Protein AF-A0A2D1VMH9-F1 (afdb_monomer_lite)

InterPro domains:
  IPR007120 DNA-directed RNA polymerase, subunit 2, hybrid-binding domain [PF00562] (3-62)
  IPR015712 DNA-directed RNA polymerase, subunit 2 [PTHR20856] (4-72)
  IPR037033 DNA-directed RNA polymerase, subunit 2, hybrid-binding domain superfamily [G3DSA:2.40.270.10] (1-70)

Secondary structure (DSSP, 8-state):
---TTSEE--B-TTT-PBPSS-EE---------S--HHHH----SS--B-TTT-PBPBSGGGTPBPP--TT-

Structure (mmCIF, N/CA/C/O backbone):
data_AF-A0A2D1VMH9-F1
#
_entry.id   AF-A0A2D1VMH9-F1
#
loop_
_atom_site.group_PDB
_atom_site.id
_atom_site.type_symbol
_atom_site.label_atom_id
_atom_site.label_alt_id
_atom_site.label_comp_id
_atom_site.label_asym_id
_atom_site.label_entity_id
_atom_site.label_seq_id
_atom_site.pdbx_PDB_ins_code
_atom_site.Cartn_x
_atom_site.Cartn_y
_atom_site.Cartn_z
_atom_site.occupancy
_atom_site.B_iso_or_equiv
_atom_site.auth_seq_id
_atom_site.auth_comp_id
_atom_site.auth_asym_id
_atom_site.auth_atom_id
_atom_site.pdbx_PDB_model_num
ATOM 1 N N . MET A 1 1 ? -23.587 -6.975 23.854 1.00 63.94 1 MET A N 1
ATOM 2 C CA . MET A 1 1 ? -22.125 -7.192 23.712 1.00 63.94 1 MET A CA 1
ATOM 3 C C . MET A 1 1 ? -21.415 -5.937 23.190 1.00 63.94 1 MET A C 1
ATOM 5 O O . MET A 1 1 ? -20.216 -5.816 23.396 1.00 63.94 1 MET A O 1
ATOM 9 N N . ILE A 1 2 ? -22.142 -5.002 22.564 1.00 75.88 2 ILE A N 1
ATOM 10 C CA . ILE A 1 2 ? -21.692 -3.646 22.215 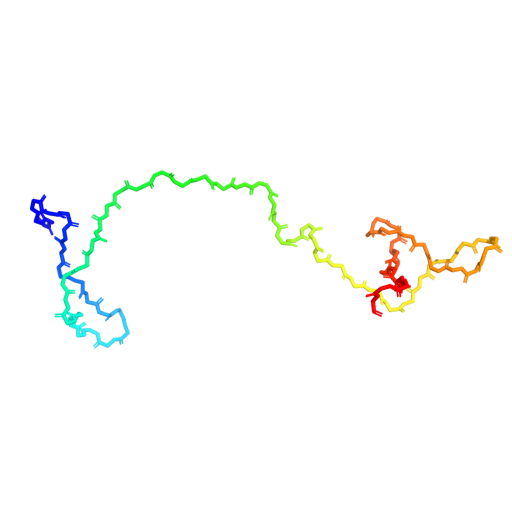1.00 75.88 2 ILE A CA 1
ATOM 11 C C . ILE A 1 2 ? -22.743 -2.687 22.795 1.00 75.88 2 ILE A C 1
ATOM 13 O O . ILE A 1 2 ? -23.930 -3.029 22.743 1.00 75.88 2 ILE A O 1
ATOM 17 N N . ASP A 1 3 ? -22.308 -1.578 23.391 1.00 82.00 3 ASP A N 1
ATOM 18 C CA . ASP A 1 3 ? -23.182 -0.563 23.993 1.00 82.00 3 ASP A CA 1
ATOM 19 C C . ASP A 1 3 ? -23.931 0.243 22.913 1.00 82.00 3 ASP A C 1
ATOM 21 O O . ASP A 1 3 ? -23.599 0.184 21.726 1.00 82.00 3 ASP A O 1
ATOM 25 N N . GLU A 1 4 ? -24.964 0.999 23.300 1.00 87.25 4 GLU A N 1
ATOM 26 C CA . GLU A 1 4 ? -25.786 1.796 22.367 1.00 87.25 4 GLU A CA 1
ATOM 27 C C . GLU A 1 4 ? -24.973 2.838 21.575 1.00 87.25 4 GLU A C 1
ATOM 29 O O . GLU A 1 4 ? -25.369 3.232 20.479 1.00 87.25 4 GLU A O 1
ATOM 34 N N . ASP A 1 5 ? -23.810 3.249 22.091 1.00 90.81 5 ASP A N 1
ATOM 35 C CA . ASP A 1 5 ? -22.877 4.169 21.432 1.00 90.81 5 ASP A CA 1
ATOM 36 C C . ASP A 1 5 ? -21.918 3.474 20.441 1.00 90.81 5 ASP A C 1
ATOM 38 O O . ASP A 1 5 ? -21.026 4.115 19.875 1.00 90.81 5 ASP A O 1
ATOM 42 N N . GLY A 1 6 ? -22.090 2.167 20.218 1.00 91.88 6 GLY A N 1
ATOM 43 C CA . GLY A 1 6 ? -21.283 1.375 19.294 1.00 91.88 6 GLY A CA 1
ATOM 44 C C . GLY A 1 6 ? -19.891 1.028 19.825 1.00 91.88 6 GLY A C 1
ATOM 45 O O . GLY A 1 6 ? -19.024 0.640 19.034 1.00 91.88 6 GLY A O 1
ATOM 46 N N . LYS A 1 7 ? -19.642 1.179 21.133 1.00 94.81 7 LYS A N 1
ATOM 47 C CA . LYS A 1 7 ? -18.351 0.861 21.755 1.00 94.81 7 LYS A CA 1
ATOM 48 C C . LYS A 1 7 ? -18.397 -0.402 22.607 1.00 94.81 7 LYS A C 1
ATOM 50 O O . LYS A 1 7 ? -19.449 -0.868 23.038 1.00 94.81 7 LYS A O 1
ATOM 55 N N . THR A 1 8 ? -17.223 -0.993 22.817 1.00 94.50 8 THR A N 1
ATOM 56 C CA . THR A 1 8 ? -17.039 -2.159 23.689 1.00 94.50 8 THR A CA 1
ATOM 57 C C . THR A 1 8 ? -15.614 -2.211 24.249 1.00 94.50 8 THR A C 1
ATOM 59 O O . THR A 1 8 ? -14.700 -1.579 23.710 1.00 94.50 8 THR A O 1
ATOM 62 N N . VAL A 1 9 ? -15.407 -2.950 25.342 1.00 94.56 9 VAL A N 1
ATOM 63 C CA . VAL A 1 9 ? -14.069 -3.196 25.904 1.00 94.56 9 VAL A CA 1
ATOM 64 C C . VAL A 1 9 ? -13.375 -4.262 25.060 1.00 94.56 9 VAL A C 1
ATOM 66 O O . VAL A 1 9 ? -13.837 -5.400 24.982 1.00 94.56 9 VAL A O 1
ATOM 69 N N . LEU A 1 10 ? -12.261 -3.896 24.427 1.00 95.00 10 LEU A N 1
ATOM 70 C CA . LEU A 1 10 ? -11.390 -4.833 23.720 1.00 95.00 10 LEU A CA 1
ATOM 71 C C . LEU A 1 10 ? -10.181 -5.195 24.590 1.00 95.00 10 LEU A C 1
ATOM 73 O O . LEU A 1 10 ? -9.750 -4.409 25.435 1.00 95.00 10 LEU A O 1
ATOM 77 N N . PHE A 1 11 ? -9.625 -6.376 24.342 1.00 96.00 11 PHE A N 1
ATOM 78 C CA . PHE A 1 11 ? -8.424 -6.882 25.001 1.00 96.00 11 PHE A CA 1
ATOM 79 C C . PHE A 1 11 ? -7.290 -6.986 23.983 1.00 96.00 11 PHE A C 1
ATOM 81 O O . PHE A 1 11 ? -7.518 -7.373 22.833 1.00 96.00 11 PHE A O 1
ATOM 88 N N . ASP A 1 12 ? -6.073 -6.641 24.395 1.00 96.38 12 ASP A N 1
ATOM 89 C CA . ASP A 1 12 ? -4.885 -6.800 23.563 1.00 96.38 12 ASP A CA 1
ATOM 90 C C . ASP A 1 12 ? -4.579 -8.290 23.363 1.00 96.38 12 ASP A C 1
ATOM 92 O O . ASP A 1 12 ? -4.283 -9.018 24.308 1.00 96.38 12 ASP A O 1
ATOM 96 N N . GLY A 1 13 ? -4.597 -8.745 22.109 1.00 95.62 13 GLY A N 1
ATOM 97 C CA . GLY A 1 13 ? -4.334 -10.140 21.751 1.00 95.62 13 GL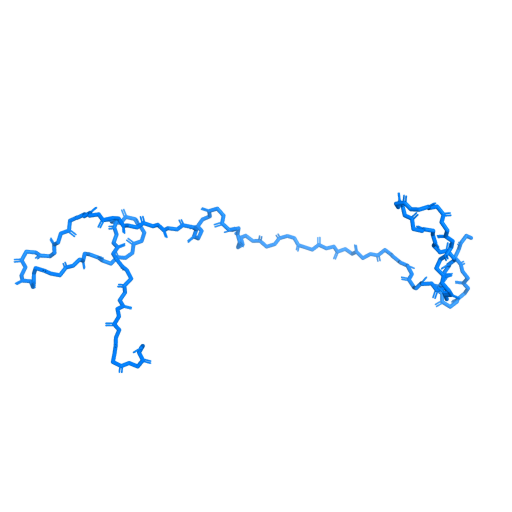Y A CA 1
ATOM 98 C C . GLY A 1 13 ? -2.903 -10.622 22.024 1.00 95.62 13 GLY A C 1
ATOM 99 O O . GLY A 1 13 ? -2.647 -11.817 21.902 1.00 95.62 13 GLY A O 1
ATOM 100 N N . ARG A 1 14 ? -1.961 -9.730 22.365 1.00 97.00 14 ARG A N 1
ATOM 101 C CA . ARG A 1 14 ? -0.583 -10.101 22.733 1.00 97.00 14 ARG A CA 1
ATOM 102 C C . ARG A 1 14 ? -0.391 -10.278 24.237 1.00 97.00 14 ARG A C 1
ATOM 104 O O . ARG A 1 14 ? 0.319 -11.196 24.635 1.00 97.00 14 ARG A O 1
ATOM 111 N N . SER A 1 15 ? -0.971 -9.395 25.048 1.00 96.19 15 SER A N 1
ATOM 112 C CA . SER A 1 15 ? -0.779 -9.367 26.508 1.00 96.19 15 SER A CA 1
ATOM 113 C C . SER A 1 15 ? -1.967 -9.913 27.304 1.00 96.19 15 SER A C 1
ATOM 115 O O . SER A 1 15 ? -1.772 -10.427 28.399 1.00 96.19 15 SER A O 1
ATOM 117 N N . GLY A 1 16 ? -3.183 -9.838 26.759 1.00 95.06 16 GLY A N 1
ATOM 118 C CA . GLY A 1 16 ? -4.426 -10.202 27.441 1.00 95.06 16 GLY A CA 1
ATOM 119 C C . GLY A 1 16 ? -5.037 -9.082 28.289 1.00 95.06 16 GLY A C 1
ATOM 120 O O . GLY A 1 16 ? -6.123 -9.272 28.829 1.00 95.06 16 GLY A O 1
ATOM 121 N N . GLU A 1 17 ? -4.390 -7.919 28.389 1.00 97.00 17 GLU A N 1
ATOM 122 C CA . GLU A 1 17 ? -4.884 -6.776 29.165 1.00 97.00 17 GLU A CA 1
ATOM 123 C C . GLU A 1 17 ? -5.965 -5.983 28.398 1.00 97.00 17 GLU A C 1
ATOM 125 O O . GLU A 1 17 ? -5.913 -5.898 27.163 1.00 97.00 17 GLU A O 1
ATOM 130 N N . PRO A 1 18 ? -6.955 -5.380 29.086 1.00 96.50 18 PRO A N 1
ATOM 131 C CA . PRO A 1 18 ? -7.947 -4.521 28.447 1.00 96.50 18 PRO A CA 1
ATOM 132 C C . PRO A 1 18 ? -7.330 -3.195 27.981 1.00 96.50 18 PRO A C 1
ATOM 134 O O . PRO A 1 18 ? -6.463 -2.621 28.644 1.00 96.50 18 PRO A O 1
ATOM 137 N N . TYR A 1 19 ? -7.822 -2.650 26.866 1.00 95.62 19 TYR A N 1
ATOM 138 C CA . TYR A 1 19 ? -7.481 -1.277 26.480 1.00 95.62 19 TYR A CA 1
ATOM 139 C C . TYR A 1 19 ? -8.050 -0.267 27.489 1.00 95.62 19 TYR A C 1
ATOM 141 O O . TYR A 1 19 ? -9.121 -0.469 28.057 1.00 95.62 19 TYR A O 1
ATOM 149 N N . GLN A 1 20 ? -7.352 0.859 27.677 1.00 96.06 20 GLN A N 1
ATOM 150 C CA . GLN A 1 20 ? -7.711 1.883 28.671 1.00 96.06 20 GLN A CA 1
ATOM 151 C C . GLN A 1 20 ? -9.112 2.487 28.462 1.00 96.06 20 GLN A C 1
ATOM 153 O O . GLN A 1 20 ? -9.754 2.900 29.426 1.00 96.06 20 GLN A O 1
ATOM 158 N N . TYR A 1 21 ? -9.582 2.552 27.215 1.00 94.56 21 TYR A N 1
ATOM 159 C CA . TYR A 1 21 ? -10.868 3.140 26.848 1.00 94.56 21 TYR A CA 1
ATOM 160 C C . TYR A 1 21 ? -11.648 2.196 25.925 1.00 94.56 21 TYR A C 1
ATOM 162 O O . TYR A 1 21 ? -11.028 1.451 25.159 1.00 94.56 21 TYR A O 1
ATOM 170 N N . PRO A 1 22 ? -12.993 2.233 25.956 1.00 93.50 22 PRO A N 1
ATOM 171 C CA . PRO A 1 22 ? -13.817 1.415 25.075 1.00 93.50 22 PRO A CA 1
ATOM 172 C C . PRO A 1 22 ? -13.641 1.847 23.610 1.00 93.50 22 PRO A C 1
ATOM 174 O O . PRO A 1 22 ? -13.584 3.039 23.297 1.00 93.50 22 PRO A O 1
ATOM 177 N N . ILE A 1 23 ? -13.552 0.870 22.709 1.00 94.94 23 ILE A N 1
ATOM 178 C CA . ILE A 1 23 ? -13.247 1.063 21.284 1.00 94.94 23 ILE A CA 1
ATOM 179 C C . ILE A 1 23 ? -14.528 0.893 20.464 1.00 94.94 23 ILE A C 1
ATOM 181 O O . ILE A 1 23 ? -15.321 -0.010 20.730 1.00 94.94 23 ILE A O 1
ATOM 185 N N . SER A 1 24 ? -14.731 1.748 19.458 1.00 94.81 24 SER A N 1
ATOM 186 C CA . SER A 1 24 ? -15.840 1.624 18.506 1.00 94.81 24 SER A CA 1
ATOM 187 C C . SER A 1 24 ? -15.635 0.431 17.578 1.00 94.81 24 SER A C 1
ATOM 189 O O . SER A 1 24 ? -14.614 0.336 16.896 1.00 94.81 24 SER A O 1
ATOM 191 N N . VAL A 1 25 ? -16.620 -0.462 17.524 1.00 94.56 25 VAL A N 1
ATOM 192 C CA . VAL A 1 25 ? -16.583 -1.675 16.700 1.00 94.56 25 VAL A CA 1
ATOM 193 C C . VAL A 1 25 ? -17.895 -1.796 15.938 1.00 94.56 25 VAL A C 1
ATOM 195 O O . VAL A 1 25 ? -18.967 -1.523 16.470 1.00 94.56 25 VAL A O 1
ATOM 198 N N . GLY A 1 26 ? -17.825 -2.217 14.680 1.00 92.69 26 GLY A N 1
ATOM 199 C CA . GLY A 1 26 ? -19.007 -2.379 13.846 1.00 92.69 26 GLY A CA 1
ATOM 200 C C . GLY A 1 26 ? -18.740 -3.229 12.615 1.00 92.69 26 GLY A C 1
ATOM 201 O O . GLY A 1 26 ? -17.614 -3.654 12.354 1.00 92.69 26 GLY A O 1
ATOM 202 N N . TYR A 1 27 ? -19.799 -3.463 11.849 1.00 94.31 27 TYR A N 1
ATOM 203 C CA . TYR A 1 27 ? -19.732 -4.210 10.601 1.00 94.31 27 TYR A CA 1
ATOM 204 C C . TYR A 1 27 ? -19.620 -3.240 9.428 1.00 94.31 27 TYR A C 1
ATOM 206 O O . TYR A 1 27 ? -20.498 -2.408 9.214 1.00 94.31 27 TYR A O 1
ATOM 214 N N . MET A 1 28 ? -18.541 -3.364 8.657 1.00 95.69 28 MET A N 1
ATOM 215 C CA . MET A 1 28 ? -18.340 -2.616 7.418 1.00 95.69 28 MET A CA 1
ATOM 216 C C . MET A 1 28 ? -18.160 -3.581 6.254 1.00 95.69 28 MET A C 1
ATOM 218 O O . MET A 1 28 ? -17.471 -4.594 6.373 1.00 95.69 28 MET A O 1
ATOM 222 N N . TYR A 1 29 ? -18.746 -3.239 5.111 1.00 97.56 29 TYR A N 1
ATOM 223 C CA . TYR A 1 29 ? -18.518 -3.962 3.869 1.00 97.56 29 TYR A CA 1
ATOM 224 C C . TYR A 1 29 ? -17.296 -3.377 3.158 1.00 97.56 29 TYR A C 1
ATOM 226 O O . TYR A 1 29 ? -17.317 -2.231 2.711 1.00 97.56 29 TYR A O 1
ATOM 234 N N . MET A 1 30 ? -16.214 -4.152 3.087 1.00 97.00 30 MET A N 1
ATOM 235 C CA . MET A 1 30 ? -14.972 -3.734 2.436 1.00 97.00 30 MET A CA 1
ATOM 236 C C . MET A 1 30 ? -14.903 -4.253 1.000 1.00 97.00 30 MET A C 1
ATOM 238 O O . MET A 1 30 ? -15.146 -5.432 0.742 1.00 97.00 30 MET A O 1
ATOM 242 N N . LEU A 1 31 ? -14.504 -3.380 0.072 1.00 97.12 31 LEU A N 1
ATOM 243 C CA . LEU A 1 31 ? -14.215 -3.738 -1.315 1.00 97.12 31 LEU A CA 1
ATOM 244 C C . LEU A 1 31 ? -12.708 -3.915 -1.514 1.00 97.12 31 LEU A C 1
ATOM 246 O O . LEU A 1 31 ? -11.916 -3.048 -1.148 1.00 97.12 31 LEU A O 1
ATOM 250 N N . LYS A 1 32 ? -12.313 -5.018 -2.155 1.00 97.00 32 LYS A N 1
ATOM 251 C CA . LYS A 1 32 ? -10.937 -5.234 -2.613 1.00 97.00 32 LYS A CA 1
ATOM 252 C C . LYS A 1 32 ? -10.814 -4.787 -4.068 1.00 97.00 32 LYS A C 1
ATOM 254 O O . LYS A 1 32 ? -11.434 -5.376 -4.947 1.00 97.00 32 LYS A O 1
ATOM 259 N N . LEU A 1 33 ? -10.006 -3.758 -4.316 1.00 96.56 33 LEU A N 1
ATOM 260 C CA . LEU A 1 33 ? -9.724 -3.268 -5.668 1.00 96.56 33 LEU A CA 1
ATOM 261 C C . LEU A 1 33 ? -8.65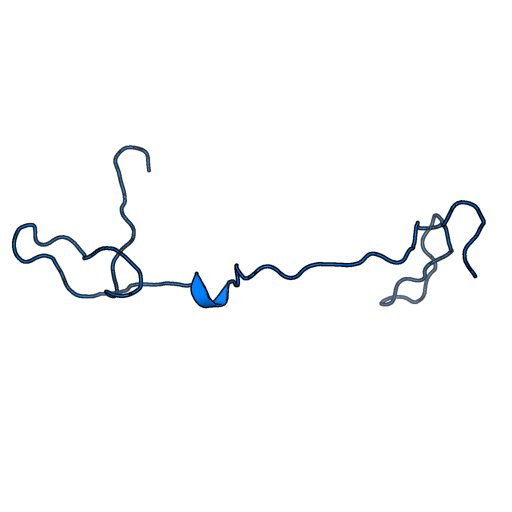0 -4.117 -6.363 1.00 96.56 33 LEU A C 1
ATOM 263 O O . LEU A 1 33 ? -7.854 -4.797 -5.715 1.00 96.56 33 LEU A O 1
ATOM 267 N N . HIS A 1 34 ? -8.590 -4.022 -7.691 1.00 96.81 34 HIS A N 1
ATOM 268 C CA . HIS A 1 34 ? -7.656 -4.788 -8.525 1.00 96.81 34 HIS A CA 1
ATOM 269 C C . HIS A 1 34 ? -6.185 -4.346 -8.425 1.00 96.81 34 HIS A C 1
ATOM 271 O O . HIS A 1 34 ? -5.319 -5.003 -8.986 1.00 96.81 34 HIS A O 1
ATOM 277 N N . HIS A 1 35 ? -5.867 -3.256 -7.722 1.00 96.56 35 HIS A N 1
ATOM 278 C CA . HIS A 1 35 ? -4.514 -2.690 -7.656 1.00 96.56 35 HIS A CA 1
ATOM 279 C C . HIS A 1 35 ? -3.579 -3.472 -6.719 1.00 96.56 35 HIS A C 1
ATOM 281 O O . HIS A 1 35 ? -3.124 -2.951 -5.700 1.00 96.56 35 HIS A O 1
ATOM 287 N N . LEU A 1 36 ? -3.298 -4.722 -7.073 1.00 96.00 36 LEU A N 1
ATOM 288 C CA . LEU A 1 36 ? -2.419 -5.615 -6.327 1.00 96.00 36 LEU A CA 1
ATOM 289 C C . LEU A 1 36 ? -0.948 -5.218 -6.500 1.00 96.00 36 LEU A C 1
ATOM 291 O O . LEU A 1 36 ? -0.522 -4.784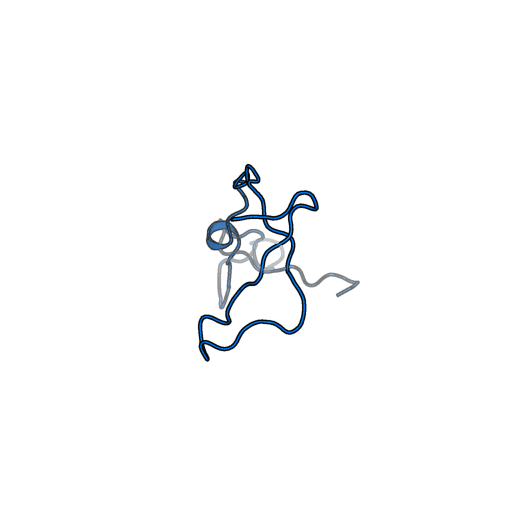 -7.570 1.00 96.00 36 LEU A O 1
ATOM 295 N N . ILE A 1 37 ? -0.161 -5.375 -5.432 1.00 96.31 37 ILE A N 1
ATOM 296 C CA . ILE A 1 37 ? 1.274 -5.061 -5.443 1.00 96.31 37 ILE A CA 1
ATOM 297 C C . ILE A 1 37 ? 2.057 -5.988 -6.382 1.00 96.31 37 ILE A C 1
ATOM 299 O O . ILE A 1 37 ? 2.986 -5.532 -7.047 1.00 96.31 37 ILE A O 1
ATOM 303 N N . ASP A 1 38 ? 1.627 -7.244 -6.514 1.00 95.06 38 ASP A N 1
ATOM 304 C CA . ASP A 1 38 ? 2.271 -8.266 -7.348 1.00 95.06 38 ASP A CA 1
ATOM 305 C C . ASP A 1 38 ? 2.392 -7.827 -8.819 1.00 95.06 38 ASP A C 1
ATOM 307 O O . ASP A 1 38 ? 3.393 -8.090 -9.492 1.00 95.06 38 ASP A O 1
ATOM 311 N N . GLU A 1 39 ? 1.414 -7.066 -9.318 1.00 91.25 39 GLU A N 1
ATOM 312 C CA . GLU A 1 39 ? 1.441 -6.530 -10.682 1.00 91.25 39 GLU A CA 1
ATOM 313 C C . GLU A 1 39 ? 2.389 -5.332 -10.828 1.00 91.25 39 GLU A C 1
ATOM 315 O O . GLU A 1 39 ? 2.897 -5.075 -11.923 1.00 91.25 39 GLU A O 1
ATOM 320 N N . LYS A 1 40 ? 2.699 -4.638 -9.730 1.00 93.94 40 LYS A N 1
ATOM 321 C CA . LYS A 1 40 ? 3.476 -3.389 -9.717 1.00 93.94 40 LYS A CA 1
ATOM 322 C C . LYS A 1 40 ? 4.964 -3.582 -9.444 1.00 93.94 40 LYS A C 1
ATOM 324 O O . LYS A 1 40 ? 5.753 -2.743 -9.868 1.00 93.94 40 LYS A O 1
ATOM 329 N N . ILE A 1 41 ? 5.365 -4.664 -8.775 1.00 94.81 41 ILE A N 1
ATOM 330 C CA . ILE A 1 41 ? 6.784 -4.934 -8.499 1.00 94.81 41 ILE A CA 1
ATOM 331 C C .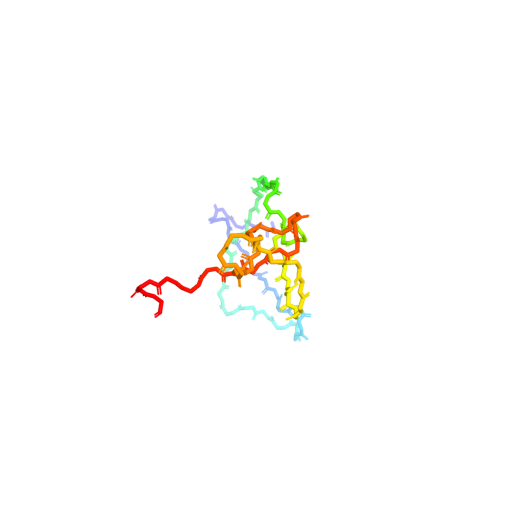 ILE A 1 41 ? 7.542 -5.115 -9.821 1.00 94.81 41 ILE A C 1
ATOM 333 O O . ILE A 1 41 ? 7.140 -5.908 -10.679 1.00 94.81 41 ILE A O 1
ATOM 337 N N . HIS A 1 42 ? 8.636 -4.369 -9.983 1.00 94.94 42 HIS A N 1
ATOM 338 C CA . HIS A 1 42 ? 9.530 -4.429 -11.137 1.00 94.94 42 HIS A CA 1
ATOM 339 C C . HIS A 1 42 ? 10.941 -3.996 -10.737 1.00 94.94 42 HIS A C 1
ATOM 341 O O . HIS A 1 42 ? 11.108 -2.989 -10.053 1.00 94.94 42 HIS A O 1
ATOM 347 N N . ALA A 1 43 ? 11.948 -4.739 -11.187 1.00 93.81 43 ALA A N 1
ATOM 348 C CA . ALA A 1 43 ? 13.354 -4.410 -10.998 1.00 93.81 43 ALA A CA 1
ATOM 349 C C . ALA A 1 43 ? 14.138 -4.781 -12.257 1.00 93.81 43 ALA A C 1
ATOM 351 O O . ALA A 1 43 ? 13.811 -5.748 -12.946 1.00 93.81 43 ALA A O 1
ATOM 352 N N . ARG A 1 44 ? 15.187 -4.011 -12.547 1.00 92.00 44 ARG A N 1
ATOM 353 C CA . ARG A 1 44 ? 16.037 -4.200 -13.724 1.00 92.00 44 ARG A CA 1
ATOM 354 C C . ARG A 1 44 ? 17.500 -4.041 -13.336 1.00 92.00 44 ARG A C 1
ATOM 356 O O . ARG A 1 44 ? 17.871 -3.005 -12.798 1.00 92.00 44 ARG A O 1
ATOM 363 N N . SER A 1 45 ? 18.316 -5.043 -13.664 1.00 92.88 45 SER A N 1
ATOM 364 C CA . SER A 1 45 ? 19.780 -4.981 -13.571 1.00 92.88 45 SER A CA 1
ATOM 365 C C . SER A 1 45 ? 20.400 -4.573 -14.915 1.00 92.88 45 SER A C 1
ATOM 367 O O . SER A 1 45 ? 20.926 -3.474 -15.047 1.00 92.88 45 SER A O 1
ATOM 369 N N . THR A 1 46 ? 20.267 -5.411 -15.944 1.00 91.50 46 THR A N 1
ATOM 370 C CA . THR A 1 46 ? 20.653 -5.147 -17.343 1.00 91.50 46 THR A CA 1
ATOM 371 C C . THR A 1 46 ? 19.553 -5.642 -18.281 1.00 91.50 46 THR A C 1
ATOM 373 O O . THR A 1 46 ? 18.755 -6.494 -17.909 1.00 91.50 46 THR A O 1
ATOM 376 N N . GLY A 1 47 ? 19.442 -5.099 -19.493 1.00 91.25 47 GLY A N 1
ATOM 377 C CA . GLY A 1 47 ? 18.358 -5.477 -20.402 1.00 91.25 47 GLY A CA 1
ATOM 378 C C . GLY A 1 47 ? 18.495 -4.851 -21.784 1.00 91.25 47 GLY A C 1
ATOM 379 O O . GLY A 1 47 ? 19.512 -4.221 -22.056 1.00 91.25 47 GLY A O 1
ATOM 380 N N . PRO A 1 48 ? 17.485 -4.989 -22.653 1.00 91.56 48 PRO A N 1
ATOM 381 C CA . PRO A 1 48 ? 17.520 -4.446 -24.006 1.00 91.56 48 PRO A CA 1
ATOM 382 C C . PRO A 1 48 ? 17.567 -2.911 -24.023 1.00 91.56 48 PRO A C 1
ATOM 384 O O . PRO A 1 48 ? 17.096 -2.236 -23.096 1.00 91.56 48 PRO A O 1
ATOM 387 N N . TYR A 1 49 ? 18.133 -2.384 -25.107 1.00 94.62 49 TYR A N 1
ATOM 388 C CA . TYR A 1 49 ? 18.302 -0.960 -25.382 1.00 94.62 49 TYR A CA 1
ATOM 389 C C . TYR A 1 49 ? 17.682 -0.611 -26.737 1.00 94.62 49 TYR A C 1
ATOM 391 O O . TYR A 1 49 ? 17.580 -1.452 -27.631 1.00 94.62 49 TYR A O 1
ATOM 399 N N . SER A 1 50 ? 17.262 0.641 -26.888 1.00 93.94 50 SER A N 1
ATOM 400 C CA . SER A 1 50 ? 16.811 1.188 -28.166 1.00 93.94 50 SER A CA 1
ATOM 401 C C . SER A 1 50 ? 17.957 1.214 -29.178 1.00 93.94 50 SER A C 1
ATOM 403 O O . SER A 1 50 ? 19.042 1.701 -28.870 1.00 93.94 50 SER A O 1
ATOM 405 N N . MET A 1 51 ? 17.701 0.770 -30.410 1.00 93.62 51 MET A N 1
ATOM 406 C CA . MET A 1 51 ? 18.710 0.763 -31.479 1.00 93.62 51 MET A CA 1
ATOM 407 C C . MET A 1 51 ? 19.194 2.168 -31.858 1.00 93.62 51 MET A C 1
ATOM 409 O O . MET A 1 51 ? 20.350 2.332 -32.236 1.00 93.62 51 MET A O 1
ATOM 413 N N . ILE A 1 52 ? 18.321 3.174 -31.748 1.00 95.50 52 ILE A N 1
ATOM 414 C CA . ILE A 1 52 ? 18.608 4.544 -32.194 1.00 95.50 52 ILE A CA 1
ATOM 415 C C . ILE A 1 52 ? 19.380 5.309 -31.118 1.00 95.50 52 ILE A C 1
ATOM 417 O O . ILE A 1 52 ? 20.421 5.891 -31.395 1.00 95.50 52 ILE A O 1
ATOM 421 N N . THR A 1 53 ? 18.862 5.320 -29.888 1.00 94.94 53 THR A N 1
ATOM 422 C CA . THR A 1 53 ? 19.390 6.169 -28.807 1.00 94.94 53 THR A CA 1
ATOM 423 C C . THR A 1 53 ? 20.304 5.427 -27.846 1.00 94.94 53 THR A C 1
ATOM 425 O O . THR A 1 53 ? 20.919 6.066 -26.998 1.00 94.94 53 THR A O 1
ATOM 428 N N . GLN A 1 54 ? 20.366 4.094 -27.934 1.00 94.69 54 GLN A N 1
ATOM 429 C CA . GLN A 1 54 ? 21.086 3.248 -26.980 1.00 94.69 54 GLN A CA 1
ATOM 430 C C . GLN A 1 54 ? 20.697 3.556 -25.523 1.00 94.69 54 GLN A C 1
ATOM 432 O O . GLN A 1 54 ? 21.510 3.470 -24.607 1.00 94.69 54 GLN A O 1
ATOM 437 N N . GLN A 1 55 ? 19.425 3.905 -25.298 1.00 93.56 55 GLN A N 1
ATOM 438 C CA . GLN A 1 55 ? 18.828 4.054 -23.970 1.00 93.56 55 GLN A CA 1
ATOM 439 C C . GLN A 1 55 ? 18.036 2.795 -23.592 1.00 93.56 55 GLN A C 1
ATOM 441 O O . GLN A 1 55 ? 17.509 2.123 -24.484 1.00 93.56 55 GLN A O 1
ATOM 446 N N . PRO A 1 56 ? 17.925 2.460 -22.293 1.00 94.06 56 PRO A N 1
ATOM 447 C CA . PRO A 1 56 ? 17.027 1.415 -21.817 1.00 94.06 56 PRO A CA 1
ATOM 448 C C . PRO A 1 56 ? 15.610 1.546 -22.379 1.00 94.06 56 PRO A C 1
ATOM 450 O O . PRO A 1 56 ? 15.077 2.652 -22.465 1.00 94.06 56 PRO A O 1
ATOM 453 N N . LEU A 1 57 ? 14.979 0.417 -22.708 1.00 93.94 57 LEU A N 1
ATOM 454 C CA . LEU A 1 57 ? 13.555 0.408 -23.055 1.00 93.94 57 LEU A CA 1
ATOM 455 C C . LEU A 1 57 ? 12.684 0.820 -21.855 1.00 93.94 57 LEU A C 1
ATOM 457 O O . LEU A 1 57 ? 13.141 0.799 -20.713 1.00 93.94 57 LEU A O 1
ATOM 461 N N . GLY A 1 58 ? 11.430 1.194 -22.113 1.00 91.44 58 GLY A N 1
ATOM 462 C CA . GLY A 1 58 ? 10.462 1.588 -21.087 1.00 91.44 58 GLY A CA 1
ATOM 463 C C . GLY A 1 58 ? 9.456 0.481 -20.761 1.00 91.44 58 GLY A C 1
ATOM 464 O O . GLY A 1 58 ? 9.123 -0.345 -21.603 1.00 91.44 58 GLY A O 1
ATOM 465 N N . GLY A 1 59 ? 8.933 0.497 -19.534 1.00 92.81 59 GLY A N 1
ATOM 466 C CA . GLY A 1 59 ? 7.840 -0.380 -19.105 1.00 92.81 59 GLY A CA 1
ATOM 467 C C . GLY A 1 59 ? 8.262 -1.791 -18.667 1.00 92.81 59 GLY A C 1
ATOM 468 O O . GLY A 1 59 ? 9.183 -2.404 -19.208 1.00 92.81 59 GLY A O 1
ATOM 469 N N . LYS A 1 60 ? 7.531 -2.338 -17.685 1.00 92.19 60 LYS A N 1
ATOM 470 C CA . LYS A 1 60 ? 7.776 -3.667 -17.087 1.00 92.19 60 LYS A CA 1
ATOM 471 C C . LYS A 1 60 ? 7.780 -4.797 -18.123 1.00 92.19 60 LYS A C 1
ATOM 473 O O . LYS A 1 60 ? 8.650 -5.659 -18.080 1.00 92.19 60 LYS A O 1
ATOM 478 N N . ALA A 1 61 ? 6.855 -4.763 -19.085 1.00 92.00 61 ALA A N 1
ATOM 479 C CA . ALA A 1 61 ? 6.695 -5.815 -20.095 1.00 92.00 61 ALA A CA 1
ATOM 480 C C . ALA A 1 61 ? 7.925 -6.002 -21.006 1.00 92.00 61 ALA A C 1
ATOM 482 O O . ALA A 1 61 ? 8.123 -7.085 -21.543 1.00 92.00 61 ALA A O 1
ATOM 483 N N . GLN A 1 62 ? 8.757 -4.969 -21.166 1.00 91.31 62 GLN A N 1
ATOM 484 C CA . GLN A 1 62 ? 9.962 -5.004 -22.007 1.00 91.31 62 GLN A CA 1
ATOM 485 C C . GLN A 1 62 ? 11.249 -5.148 -21.191 1.00 91.31 62 GLN A C 1
ATOM 487 O O . GLN A 1 62 ? 12.342 -4.917 -21.707 1.00 91.31 62 GLN A O 1
ATOM 492 N N . PHE A 1 63 ? 11.126 -5.472 -19.900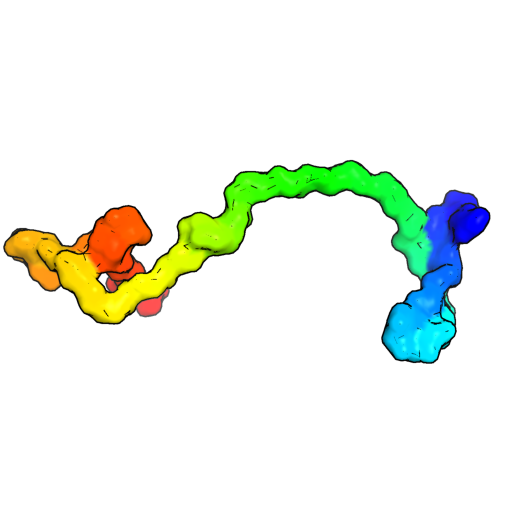 1.00 89.69 63 PHE A N 1
ATOM 493 C CA . PHE A 1 63 ? 12.233 -5.386 -18.952 1.00 89.69 63 PHE A CA 1
ATOM 494 C C . PHE A 1 63 ? 12.891 -3.993 -18.970 1.00 89.69 63 PHE A C 1
ATOM 496 O O . PHE A 1 63 ? 14.117 -3.842 -18.945 1.00 89.69 63 PHE A O 1
ATOM 503 N N . GLY A 1 64 ? 12.047 -2.964 -19.090 1.00 92.56 64 GLY A N 1
ATOM 504 C CA . GLY A 1 64 ? 12.447 -1.576 -19.239 1.00 92.56 64 GLY A CA 1
ATOM 505 C C . GLY A 1 64 ? 12.930 -0.937 -17.940 1.00 92.56 64 GLY A C 1
ATOM 506 O O . GLY A 1 64 ? 12.638 -1.419 -16.845 1.00 92.56 64 GLY A O 1
ATOM 507 N N . GLY A 1 65 ? 13.726 0.122 -18.056 1.00 92.88 65 GLY A N 1
ATOM 508 C CA . GLY A 1 65 ? 14.235 0.889 -16.920 1.00 92.88 65 GLY A CA 1
ATOM 509 C C . GLY A 1 65 ? 13.255 1.962 -16.452 1.00 92.88 65 GLY A C 1
ATOM 510 O O . GLY A 1 65 ? 12.317 2.323 -17.164 1.00 92.88 65 GLY A O 1
ATOM 511 N N . GLN A 1 66 ? 13.504 2.492 -15.256 1.00 93.94 66 GLN A N 1
ATOM 512 C CA . GLN A 1 66 ? 12.860 3.720 -14.806 1.00 93.94 66 GLN A CA 1
ATOM 513 C C . GLN A 1 66 ? 13.527 4.911 -15.496 1.00 93.94 66 GLN A C 1
ATOM 515 O O . GLN A 1 66 ? 14.748 4.940 -15.663 1.00 93.94 66 GLN A O 1
ATOM 520 N N . ARG A 1 67 ? 12.724 5.896 -15.897 1.00 92.50 67 ARG A N 1
ATOM 521 C CA . ARG A 1 67 ? 13.253 7.160 -16.401 1.00 92.50 67 ARG A CA 1
ATOM 522 C C . ARG A 1 67 ? 13.718 8.000 -15.216 1.00 92.50 67 ARG A C 1
ATOM 524 O O . ARG A 1 67 ? 12.944 8.202 -14.291 1.00 92.50 67 ARG A O 1
ATOM 531 N N . PHE A 1 68 ? 14.959 8.468 -15.280 1.00 94.31 68 PHE A N 1
ATOM 532 C CA . PHE A 1 68 ? 15.448 9.567 -14.458 1.00 94.31 68 PHE A CA 1
ATOM 533 C C . PHE A 1 68 ? 15.366 10.822 -15.331 1.00 94.31 68 PHE A C 1
ATOM 535 O O . PHE A 1 68 ? 16.103 10.942 -16.313 1.00 94.31 68 PHE A O 1
ATOM 542 N N . GLY A 1 69 ? 14.343 11.639 -15.111 1.00 94.06 69 GLY A N 1
ATOM 543 C CA . GLY A 1 69 ? 14.079 12.866 -15.852 1.00 94.06 69 GLY A CA 1
ATOM 544 C C . GLY A 1 69 ? 14.753 14.081 -15.217 1.00 94.06 69 GLY A C 1
ATOM 545 O O . GLY A 1 69 ? 15.659 13.967 -14.401 1.00 94.06 69 GLY A O 1
ATOM 546 N N . GLU A 1 70 ? 14.344 15.267 -15.661 1.00 94.00 70 GLU A N 1
ATOM 547 C CA . GLU A 1 70 ? 14.996 16.534 -15.299 1.00 94.00 70 GLU A CA 1
ATOM 548 C C . GLU A 1 70 ? 14.649 17.026 -13.886 1.00 94.00 70 GLU A C 1
ATOM 550 O O . GLU A 1 70 ? 15.330 17.907 -13.369 1.00 94.00 70 GLU A O 1
ATOM 555 N N . MET A 1 71 ? 13.582 16.496 -13.283 1.00 93.69 71 MET A N 1
ATOM 556 C CA . MET A 1 71 ? 13.085 16.907 -11.963 1.00 93.69 71 MET A CA 1
ATOM 557 C C . MET A 1 71 ? 13.322 15.851 -10.877 1.00 93.69 71 MET A C 1
ATOM 559 O O . MET A 1 71 ? 12.877 16.043 -9.745 1.00 93.69 71 MET A O 1
ATOM 563 N N . GLU A 1 72 ? 13.968 14.740 -11.228 1.00 76.88 72 GLU A N 1
ATOM 564 C CA . GLU A 1 72 ? 14.349 13.678 -10.295 1.00 76.88 72 GLU A CA 1
ATOM 565 C C . GLU A 1 72 ? 15.667 13.951 -9.556 1.00 76.88 72 GLU A C 1
ATOM 567 O O . GLU A 1 72 ? 16.555 14.647 -10.100 1.00 76.88 72 GLU A O 1
#

Sequence (72 aa):
MIDEDGKTVLFDGRSGEPYQYPISVGYMYMLKLHHLIDEKIHARSTGPYSMITQQPLGGKAQFGGQRFGEME

Radius of gyration: 25.16 Å; chains: 1; bounding box: 47×27×61 Å

Organism: NCBI:txid1705

Foldseek 3Di:
DADPVQWDWDADPPPRHTDPDTDHDDDDDDDDDPPDVVVVDADADDFDADPPPRAFDDDRVRSGDDDDDDVD

pLDDT: mean 93.11, std 5.12, range [63.94, 97.56]